Protein AF-A0A960H4S4-F1 (afdb_monomer)

Foldseek 3Di:
DFFDDDPPQVVVQVVCVVVPNQEDEHAPPRDDHDPQHHYDHDGHPVRVVVVVVVVVPDDDDRPPPPPVPPPDDDDDDDPPDDDD

Sequence (84 aa):
GDLRRVTGMDRRLAEAARLGFTTALVPIGCGTVPKGLRALECATIGDALRAMLAVAELPTEPAVRRNRRDSYDSGPGTMDNEHL

pLDDT: mean 82.03, std 17.4, range [49.0, 98.12]

Secondary structure (DSSP, 8-state):
-B----TTHHHHHHHHHHTT--EEEEETT--PPPTT-EEEEESBHHHHHHHHHHHHHS----S----TT---------------

Structure (mmCIF, N/CA/C/O backbone):
data_AF-A0A960H4S4-F1
#
_entry.id   AF-A0A960H4S4-F1
#
loop_
_atom_site.group_PDB
_atom_site.id
_atom_site.type_symbol
_atom_site.label_atom_id
_atom_site.label_alt_id
_atom_site.label_comp_id
_atom_site.label_asym_id
_atom_site.label_entity_id
_atom_site.label_seq_id
_atom_site.pdbx_PDB_ins_code
_atom_site.Cartn_x
_atom_site.Cartn_y
_atom_site.Cartn_z
_atom_site.occupancy
_atom_site.B_iso_or_equiv
_atom_site.auth_seq_id
_atom_site.auth_comp_id
_atom_site.auth_asym_id
_atom_site.auth_atom_id
_atom_site.pdbx_PDB_model_num
ATOM 1 N N . GLY A 1 1 ? 7.032 -3.775 -16.283 1.00 89.94 1 GLY A N 1
ATOM 2 C CA . GLY A 1 1 ? 7.305 -2.662 -15.349 1.00 89.94 1 GLY A CA 1
ATOM 3 C C . GLY A 1 1 ? 6.936 -3.145 -13.976 1.00 89.94 1 GLY A C 1
ATOM 4 O O . GLY A 1 1 ? 5.912 -2.746 -13.436 1.00 89.94 1 GLY A O 1
ATOM 5 N N . ASP A 1 2 ? 7.722 -4.095 -13.487 1.00 96.94 2 ASP A N 1
ATOM 6 C CA . ASP A 1 2 ? 7.236 -5.074 -12.520 1.00 96.94 2 ASP A CA 1
ATOM 7 C C . ASP A 1 2 ? 7.590 -4.626 -11.112 1.00 96.94 2 ASP A C 1
ATOM 9 O O . ASP A 1 2 ? 8.667 -4.065 -10.877 1.00 96.94 2 ASP A O 1
ATOM 13 N N . LEU A 1 3 ? 6.687 -4.874 -10.170 1.00 95.12 3 LEU A N 1
AT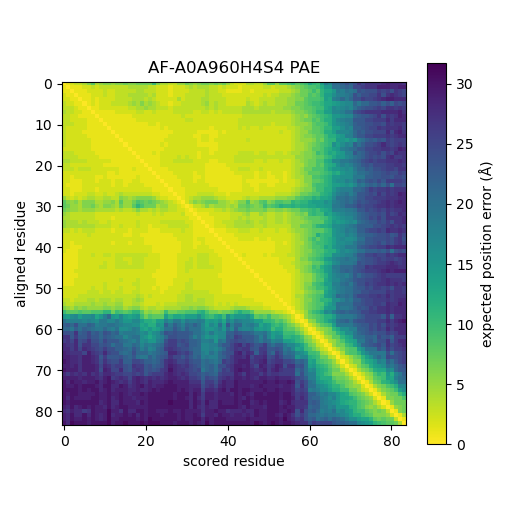OM 14 C CA . LEU A 1 3 ? 6.935 -4.566 -8.773 1.00 95.12 3 LEU A CA 1
ATOM 15 C C . LEU A 1 3 ? 7.689 -5.720 -8.130 1.00 95.1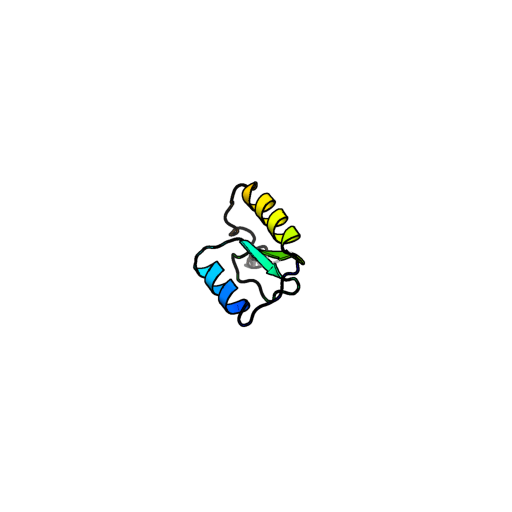2 3 LEU A C 1
ATOM 17 O O . LEU A 1 3 ? 7.260 -6.870 -8.151 1.00 95.12 3 LEU A O 1
ATOM 21 N N . ARG A 1 4 ? 8.837 -5.396 -7.539 1.00 94.19 4 ARG A N 1
ATOM 22 C CA . ARG A 1 4 ? 9.700 -6.365 -6.865 1.00 94.19 4 ARG A CA 1
ATOM 23 C C . ARG A 1 4 ? 9.740 -6.079 -5.377 1.00 94.19 4 ARG A C 1
ATOM 25 O O . ARG A 1 4 ? 9.749 -4.924 -4.953 1.00 94.19 4 ARG A O 1
ATOM 32 N N . ARG A 1 5 ? 9.781 -7.150 -4.584 1.00 92.38 5 ARG A N 1
ATOM 33 C CA . ARG A 1 5 ? 9.952 -7.055 -3.133 1.00 92.38 5 ARG A CA 1
ATOM 34 C C . ARG A 1 5 ? 11.316 -6.461 -2.802 1.00 92.38 5 ARG A C 1
ATOM 36 O O . ARG A 1 5 ? 12.294 -6.669 -3.517 1.00 92.38 5 ARG A O 1
ATOM 43 N N . VAL A 1 6 ? 11.366 -5.763 -1.674 1.00 91.75 6 VAL A N 1
ATOM 44 C CA . VAL A 1 6 ? 12.601 -5.224 -1.101 1.00 91.75 6 VAL A CA 1
ATOM 45 C C . VAL A 1 6 ? 12.902 -5.882 0.242 1.00 91.75 6 VAL A C 1
ATOM 47 O O . VAL A 1 6 ? 12.021 -6.438 0.901 1.00 91.75 6 VAL A O 1
ATOM 50 N N . THR A 1 7 ? 14.159 -5.818 0.670 1.00 94.31 7 THR A N 1
ATOM 51 C CA . THR A 1 7 ? 14.585 -6.327 1.979 1.00 94.31 7 THR A CA 1
ATOM 52 C C . THR A 1 7 ? 13.934 -5.523 3.098 1.00 94.31 7 THR A C 1
ATOM 54 O O . THR A 1 7 ? 13.937 -4.299 3.045 1.00 94.31 7 THR A O 1
ATOM 57 N N . GLY A 1 8 ? 13.379 -6.176 4.125 1.00 92.88 8 GLY A N 1
ATOM 58 C CA . GLY A 1 8 ? 12.749 -5.495 5.270 1.00 92.88 8 GLY A CA 1
ATOM 59 C C . GLY A 1 8 ? 11.367 -4.888 4.982 1.00 92.88 8 GLY A C 1
ATOM 60 O O . GLY A 1 8 ? 11.017 -3.860 5.564 1.00 92.88 8 GLY A O 1
ATOM 61 N N . MET A 1 9 ? 10.603 -5.480 4.060 1.00 93.75 9 MET A N 1
ATOM 62 C CA . MET A 1 9 ? 9.211 -5.101 3.762 1.00 93.75 9 MET A CA 1
ATOM 63 C C . MET A 1 9 ? 8.334 -5.039 5.020 1.00 93.75 9 MET A C 1
ATOM 65 O O . MET A 1 9 ? 7.691 -4.022 5.260 1.00 93.75 9 MET A O 1
ATOM 69 N N . ASP A 1 10 ? 8.374 -6.073 5.861 1.00 93.38 10 ASP A N 1
ATOM 70 C CA . ASP A 1 10 ? 7.488 -6.195 7.028 1.00 93.38 10 ASP A CA 1
ATOM 71 C C . ASP A 1 10 ? 7.680 -5.038 8.020 1.00 93.38 10 ASP A C 1
ATOM 73 O O . ASP A 1 10 ? 6.714 -4.444 8.495 1.00 93.38 10 ASP A O 1
ATOM 77 N N . ARG A 1 11 ? 8.938 -4.631 8.253 1.00 94.69 11 ARG A N 1
ATOM 78 C CA . ARG A 1 11 ? 9.271 -3.469 9.092 1.00 94.69 11 ARG A CA 1
ATOM 79 C C . ARG A 1 11 ? 8.719 -2.167 8.511 1.00 94.69 11 ARG A C 1
ATOM 81 O O . ARG A 1 11 ? 8.230 -1.331 9.263 1.00 94.69 11 ARG A O 1
ATOM 88 N N . ARG A 1 12 ? 8.795 -1.982 7.188 1.00 95.00 12 ARG A N 1
ATOM 89 C CA . ARG A 1 12 ? 8.262 -0.776 6.528 1.00 95.00 12 ARG A CA 1
ATOM 90 C C . ARG A 1 12 ? 6.745 -0.713 6.621 1.00 95.00 12 ARG A C 1
ATOM 92 O O . ARG A 1 12 ? 6.212 0.357 6.883 1.00 95.00 12 ARG A O 1
ATOM 99 N N . LEU A 1 13 ? 6.064 -1.844 6.452 1.00 95.31 13 LEU A N 1
ATOM 100 C CA . LEU A 1 13 ? 4.612 -1.912 6.602 1.00 95.31 13 LEU A CA 1
ATOM 101 C C . LEU A 1 13 ? 4.190 -1.632 8.046 1.00 95.31 13 LEU A C 1
ATOM 103 O O . LEU A 1 13 ? 3.256 -0.864 8.263 1.00 95.31 13 LEU A O 1
ATOM 107 N N . ALA A 1 14 ? 4.890 -2.208 9.027 1.00 95.00 14 ALA A N 1
ATOM 108 C CA . ALA A 1 14 ? 4.625 -1.953 10.442 1.00 95.00 14 ALA A CA 1
ATOM 109 C C . ALA A 1 14 ? 4.780 -0.466 10.789 1.00 95.00 14 ALA A C 1
ATOM 111 O O . ALA A 1 14 ? 3.928 0.104 11.469 1.00 95.00 14 ALA A O 1
ATOM 112 N N . GLU A 1 15 ? 5.824 0.178 10.270 1.00 96.75 15 GLU A N 1
ATOM 113 C CA . GLU A 1 15 ? 6.047 1.604 10.487 1.00 96.75 15 GLU A CA 1
ATOM 114 C C . GLU A 1 15 ? 5.002 2.469 9.773 1.00 96.75 15 GLU A C 1
ATOM 116 O O . GLU A 1 15 ? 4.497 3.421 10.362 1.00 96.75 15 GLU A O 1
ATOM 121 N N . ALA A 1 16 ? 4.603 2.113 8.548 1.00 95.88 16 ALA A N 1
ATOM 122 C CA . ALA A 1 16 ? 3.531 2.811 7.844 1.00 95.88 16 ALA A CA 1
ATOM 123 C C . ALA A 1 16 ? 2.216 2.766 8.642 1.00 95.88 16 ALA A C 1
ATOM 125 O O . ALA A 1 16 ? 1.578 3.797 8.848 1.00 95.88 16 ALA A O 1
ATOM 126 N N . ALA A 1 17 ? 1.853 1.596 9.171 1.00 95.44 17 ALA A N 1
ATOM 127 C CA . ALA A 1 17 ? 0.686 1.459 10.039 1.00 95.44 17 ALA A CA 1
ATOM 128 C C . ALA A 1 17 ? 0.811 2.318 11.312 1.00 95.44 17 ALA A C 1
ATOM 130 O O . ALA A 1 17 ? -0.136 3.006 11.687 1.00 95.44 17 ALA A O 1
ATOM 131 N N . ARG A 1 18 ? 1.993 2.340 11.949 1.00 95.44 18 ARG A N 1
ATOM 132 C CA . ARG A 1 18 ? 2.267 3.159 13.145 1.00 95.44 18 ARG A CA 1
ATOM 133 C C . ARG A 1 18 ? 2.115 4.659 12.876 1.00 95.44 18 ARG A C 1
ATOM 135 O O . ARG A 1 18 ? 1.662 5.391 13.750 1.00 95.44 18 ARG A O 1
ATOM 142 N N . LEU A 1 19 ? 2.488 5.106 11.680 1.00 96.19 19 LEU A N 1
ATOM 143 C CA . LEU A 1 19 ? 2.360 6.495 11.232 1.00 96.19 19 LEU A CA 1
ATOM 144 C C . LEU A 1 19 ? 0.933 6.864 10.793 1.00 96.19 19 LEU A C 1
ATOM 146 O O . LEU A 1 19 ? 0.691 8.010 10.424 1.00 96.19 19 LEU A O 1
ATOM 150 N N . GLY A 1 20 ? -0.014 5.924 10.846 1.00 94.25 20 GLY A N 1
ATOM 151 C CA . GLY A 1 20 ? -1.418 6.166 10.519 1.00 94.25 20 GLY A CA 1
ATOM 152 C C . GLY A 1 20 ? -1.767 5.980 9.043 1.00 94.25 20 GLY A C 1
ATOM 153 O O . GLY A 1 20 ? -2.882 6.309 8.642 1.00 94.25 20 GLY A O 1
ATOM 154 N N . PHE A 1 21 ? -0.866 5.427 8.224 1.00 94.94 21 PHE A N 1
ATOM 155 C CA . PHE A 1 21 ? -1.242 5.005 6.876 1.00 94.94 21 PHE A CA 1
ATOM 156 C C . PHE A 1 21 ? -2.205 3.818 6.954 1.00 94.94 21 PHE A C 1
ATOM 158 O O . PHE A 1 21 ? -1.978 2.854 7.683 1.00 94.94 21 PHE A O 1
ATOM 165 N N . THR A 1 22 ? -3.280 3.881 6.171 1.00 93.69 22 THR A N 1
ATOM 166 C CA . THR A 1 22 ? -4.374 2.896 6.208 1.00 93.69 22 THR A CA 1
ATOM 167 C C . THR A 1 22 ? -4.399 1.977 4.991 1.00 93.69 22 THR A C 1
ATOM 169 O O . THR A 1 22 ? -5.014 0.914 5.032 1.00 93.69 22 THR A O 1
ATOM 172 N N . THR A 1 23 ? -3.722 2.352 3.902 1.00 95.25 23 THR A N 1
ATOM 173 C CA . THR A 1 23 ? -3.633 1.561 2.669 1.00 95.25 23 THR A CA 1
ATOM 174 C C . THR A 1 23 ? -2.188 1.525 2.173 1.00 95.25 23 THR A C 1
ATOM 176 O O . THR A 1 23 ? -1.516 2.552 2.150 1.00 95.25 23 THR A O 1
ATOM 179 N N . ALA A 1 24 ? -1.719 0.350 1.757 1.00 95.94 24 ALA A N 1
ATOM 180 C CA . ALA A 1 24 ? -0.410 0.140 1.150 1.00 95.94 24 ALA A CA 1
ATOM 181 C C . ALA A 1 24 ? -0.555 -0.618 -0.174 1.00 95.94 24 ALA A C 1
ATOM 183 O O . ALA A 1 24 ? -1.207 -1.657 -0.230 1.00 95.94 24 ALA A O 1
ATOM 184 N N . LEU A 1 25 ? 0.083 -0.115 -1.229 1.00 96.38 25 LEU A N 1
ATOM 185 C CA . LEU A 1 25 ? 0.244 -0.831 -2.494 1.00 96.38 25 LEU A CA 1
ATOM 186 C C . LEU A 1 25 ? 1.546 -1.629 -2.422 1.00 96.38 25 LEU A C 1
ATOM 188 O O . LEU A 1 25 ? 2.599 -1.057 -2.133 1.00 96.38 25 LEU A O 1
ATOM 192 N N . VAL A 1 26 ? 1.486 -2.937 -2.644 1.00 96.25 26 VAL A N 1
ATOM 193 C CA . VAL A 1 26 ? 2.619 -3.844 -2.411 1.00 96.25 26 VAL A CA 1
ATOM 194 C C . VAL A 1 26 ? 2.819 -4.805 -3.585 1.00 96.25 26 VAL A C 1
ATOM 196 O O . VAL A 1 26 ? 1.864 -5.092 -4.301 1.00 96.25 26 VAL A O 1
ATOM 199 N N . PRO A 1 27 ? 4.034 -5.337 -3.804 1.00 96.50 27 PRO A N 1
ATOM 200 C CA . PRO A 1 27 ? 4.233 -6.449 -4.731 1.00 96.50 27 PRO A CA 1
ATOM 201 C C . PRO A 1 27 ? 3.426 -7.685 -4.308 1.00 96.50 27 PRO A C 1
ATOM 203 O O . PRO A 1 27 ? 3.204 -7.889 -3.114 1.00 96.50 27 PRO A O 1
ATOM 206 N N . ILE A 1 28 ? 3.057 -8.531 -5.273 1.00 94.69 28 ILE A N 1
ATOM 207 C CA . ILE A 1 28 ? 2.385 -9.821 -5.022 1.00 94.69 28 ILE A CA 1
ATOM 208 C C . ILE A 1 28 ? 3.216 -10.708 -4.087 1.00 94.69 28 ILE A C 1
ATOM 210 O O . ILE A 1 28 ? 4.451 -10.737 -4.168 1.00 94.69 28 ILE A O 1
ATOM 214 N N . GLY A 1 29 ? 2.536 -11.449 -3.208 1.00 88.94 29 GLY A N 1
ATOM 215 C CA . GLY A 1 29 ? 3.190 -12.314 -2.226 1.00 88.94 29 GLY A CA 1
ATOM 216 C C . GLY A 1 29 ? 3.887 -11.496 -1.142 1.00 88.94 29 GLY A C 1
ATOM 217 O O . GLY A 1 29 ? 4.949 -11.870 -0.630 1.00 88.94 29 GLY A O 1
ATOM 218 N N . CYS A 1 30 ? 3.323 -10.330 -0.831 1.00 81.31 30 CYS A N 1
ATOM 219 C CA . CYS A 1 30 ? 3.710 -9.564 0.333 1.00 81.31 30 CYS A CA 1
ATOM 220 C C . CYS A 1 30 ? 3.305 -10.353 1.585 1.00 81.31 30 CYS A C 1
ATOM 222 O O . CYS A 1 30 ? 2.251 -10.976 1.622 1.00 81.31 30 CYS A O 1
ATOM 224 N N . GLY A 1 31 ? 4.173 -10.368 2.597 1.00 82.19 31 GLY A N 1
ATOM 225 C CA . GLY A 1 31 ? 3.948 -11.128 3.824 1.00 82.19 31 GLY A CA 1
ATOM 226 C C . GLY A 1 31 ? 2.823 -10.553 4.686 1.00 82.19 31 GLY A C 1
ATOM 227 O O . GLY A 1 31 ? 1.888 -9.909 4.213 1.00 82.19 31 GLY A O 1
ATOM 228 N N . THR A 1 32 ? 2.924 -10.772 5.993 1.00 87.19 32 THR A N 1
ATOM 229 C CA . THR A 1 32 ? 1.890 -10.369 6.947 1.00 87.19 32 THR A CA 1
ATOM 230 C C . THR A 1 32 ? 1.622 -8.866 6.911 1.00 87.19 32 THR A C 1
ATOM 232 O O .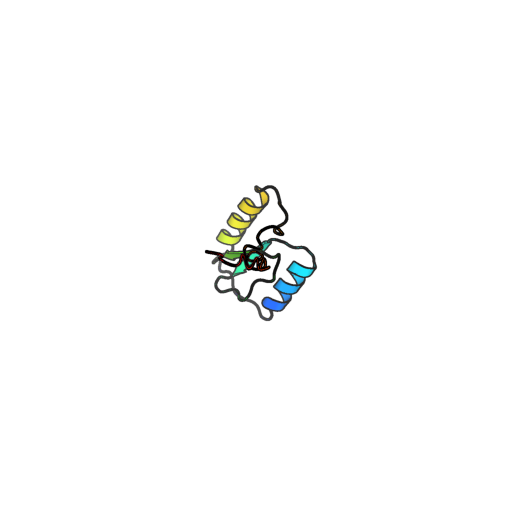 THR A 1 32 ? 2.525 -8.045 7.066 1.00 87.19 32 THR A O 1
ATOM 235 N N . VAL A 1 33 ? 0.347 -8.512 6.779 1.00 92.19 33 VAL A N 1
ATOM 236 C CA . VAL A 1 33 ? -0.115 -7.125 6.815 1.00 92.19 33 VAL A CA 1
ATOM 237 C C . VAL A 1 33 ? -0.405 -6.723 8.269 1.00 92.19 33 VAL A C 1
ATOM 239 O O . VAL A 1 33 ? -1.162 -7.424 8.948 1.00 92.19 33 VAL A O 1
ATOM 242 N N . PRO A 1 34 ? 0.175 -5.620 8.779 1.00 93.25 34 PRO A N 1
ATOM 243 C CA . PRO A 1 34 ? -0.117 -5.119 10.119 1.00 93.25 34 PRO A CA 1
ATOM 244 C C . PRO A 1 34 ? -1.598 -4.775 10.314 1.00 93.25 34 PRO A C 1
ATOM 246 O O . PRO A 1 34 ? -2.289 -4.366 9.381 1.00 93.25 34 PRO A O 1
ATOM 249 N N . LYS A 1 35 ? -2.085 -4.875 11.557 1.00 90.56 35 LYS A N 1
ATOM 250 C CA . LYS A 1 35 ? -3.448 -4.443 11.903 1.00 90.56 35 LYS A CA 1
ATOM 251 C C . LYS A 1 35 ? -3.654 -2.967 11.546 1.00 90.56 35 LYS A C 1
ATOM 253 O O . LYS A 1 35 ? -2.769 -2.148 11.767 1.00 90.56 35 LYS A O 1
ATOM 258 N N . GLY A 1 36 ? -4.838 -2.638 11.032 1.00 89.06 36 GLY A N 1
ATOM 259 C CA . GLY A 1 36 ? -5.194 -1.271 10.631 1.00 89.06 36 GLY A CA 1
ATOM 260 C C . GLY A 1 36 ? -4.644 -0.838 9.268 1.00 89.06 36 GLY A C 1
ATOM 261 O O . GLY A 1 36 ? -5.057 0.204 8.767 1.00 89.06 36 GLY A O 1
ATOM 262 N N . LEU A 1 37 ? -3.785 -1.649 8.639 1.00 93.62 37 LEU A N 1
ATOM 263 C CA . LEU A 1 37 ? -3.297 -1.430 7.282 1.00 93.62 37 LEU A CA 1
ATOM 264 C C . LEU A 1 37 ? -3.993 -2.395 6.315 1.00 93.62 37 LEU A C 1
ATOM 266 O O . LEU A 1 37 ? -4.073 -3.598 6.559 1.00 93.62 37 LEU A O 1
ATOM 270 N N . ARG A 1 38 ? -4.480 -1.879 5.189 1.00 93.69 38 ARG A N 1
ATOM 271 C CA . ARG A 1 38 ? -4.971 -2.677 4.062 1.00 93.69 38 ARG A CA 1
ATOM 272 C C . ARG A 1 38 ? -3.882 -2.766 3.000 1.00 93.69 38 ARG A C 1
ATOM 274 O O . ARG A 1 38 ? -3.462 -1.737 2.483 1.00 93.69 38 ARG A O 1
ATOM 281 N N . ALA A 1 39 ? -3.455 -3.972 2.642 1.00 94.19 39 ALA A N 1
ATOM 282 C CA . ALA A 1 39 ? -2.526 -4.170 1.533 1.00 94.19 39 ALA A CA 1
ATOM 283 C C . ALA A 1 39 ? -3.284 -4.474 0.235 1.00 94.19 39 ALA A C 1
ATOM 285 O O . ALA A 1 39 ? -4.188 -5.310 0.232 1.00 94.19 39 ALA A O 1
ATOM 286 N N . LEU A 1 40 ? -2.910 -3.806 -0.855 1.00 95.88 40 LEU A N 1
ATOM 287 C CA . LEU A 1 40 ? -3.367 -4.098 -2.212 1.00 95.88 40 LEU A CA 1
ATOM 288 C C . LEU A 1 40 ? -2.171 -4.615 -3.006 1.00 95.88 40 LEU A C 1
ATOM 290 O O . LEU A 1 40 ? -1.208 -3.882 -3.240 1.00 95.88 40 LEU A O 1
ATOM 294 N N . GLU A 1 41 ? -2.219 -5.887 -3.382 1.00 96.06 41 GLU A N 1
ATOM 295 C CA . GLU A 1 41 ? -1.149 -6.511 -4.151 1.00 96.06 41 GLU A CA 1
ATOM 296 C C . GLU A 1 41 ? -1.211 -6.094 -5.622 1.00 96.06 41 GLU A C 1
ATOM 298 O O . GLU A 1 41 ? -2.279 -6.049 -6.231 1.00 96.06 41 GLU A O 1
ATOM 303 N N . CYS A 1 42 ? -0.059 -5.770 -6.198 1.00 97.56 42 CYS A N 1
ATOM 304 C CA . CYS A 1 42 ? 0.087 -5.268 -7.558 1.00 97.56 42 CYS A CA 1
ATOM 305 C C . CYS A 1 42 ? 1.250 -5.998 -8.244 1.00 97.56 42 CYS A C 1
ATOM 307 O O . CYS A 1 42 ? 2.346 -6.095 -7.684 1.00 97.56 42 CYS A O 1
ATOM 309 N N . ALA A 1 43 ? 1.030 -6.510 -9.459 1.00 97.00 43 ALA A N 1
ATOM 310 C CA . ALA A 1 43 ? 2.081 -7.164 -10.245 1.00 97.00 43 ALA A CA 1
ATOM 311 C C . ALA A 1 43 ? 3.024 -6.132 -10.880 1.00 97.00 43 ALA A C 1
ATOM 313 O O . ALA A 1 43 ? 4.241 -6.321 -10.942 1.00 97.00 43 ALA A O 1
ATOM 314 N N . THR A 1 44 ? 2.456 -5.021 -11.348 1.00 97.94 44 THR A N 1
ATOM 315 C CA . THR A 1 44 ? 3.166 -3.991 -12.104 1.00 97.94 44 THR A CA 1
ATOM 316 C C . THR A 1 44 ? 2.899 -2.592 -11.560 1.00 97.94 44 THR A C 1
ATOM 318 O O . TH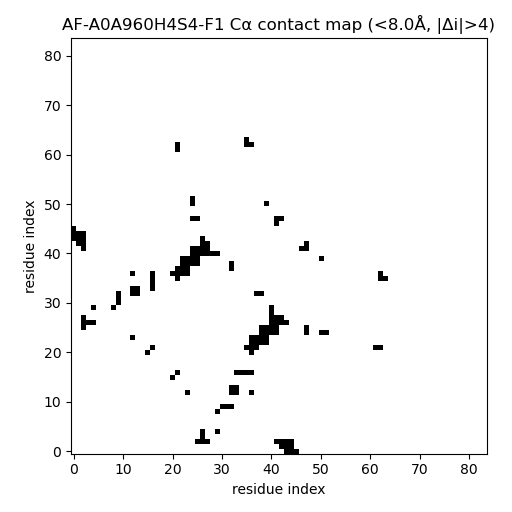R A 1 44 ? 1.948 -2.351 -10.815 1.00 97.94 44 THR A O 1
ATOM 321 N N . ILE A 1 45 ? 3.729 -1.634 -11.971 1.00 97.12 45 ILE A N 1
ATOM 322 C CA . ILE A 1 45 ? 3.512 -0.215 -11.677 1.00 97.12 45 ILE A CA 1
ATOM 323 C C . ILE A 1 45 ? 2.179 0.292 -12.248 1.00 97.12 45 ILE A C 1
ATOM 325 O O . ILE A 1 45 ? 1.531 1.134 -11.634 1.00 97.12 45 ILE A O 1
ATOM 329 N N . GLY A 1 46 ? 1.737 -0.249 -13.389 1.00 98.12 46 GLY A N 1
ATOM 330 C CA . GLY A 1 46 ? 0.448 0.100 -13.987 1.00 98.12 46 GLY A CA 1
ATOM 331 C C . GLY A 1 46 ? -0.729 -0.313 -13.103 1.00 98.12 46 GLY A C 1
ATOM 332 O O . GLY A 1 46 ? -1.661 0.469 -12.921 1.00 98.12 46 GLY A O 1
ATOM 333 N N . ASP A 1 47 ? -0.656 -1.500 -12.496 1.00 97.50 47 ASP A N 1
ATOM 334 C CA . ASP A 1 47 ? -1.680 -1.981 -11.559 1.00 97.50 47 ASP A CA 1
ATOM 335 C C . ASP A 1 47 ? -1.725 -1.116 -10.297 1.00 97.50 47 ASP A C 1
ATOM 337 O O . ASP A 1 47 ? -2.805 -0.732 -9.849 1.00 97.50 47 ASP A O 1
ATOM 341 N N . ALA A 1 48 ? -0.556 -0.727 -9.776 1.00 97.38 48 ALA A N 1
ATOM 342 C CA . ALA A 1 48 ? -0.462 0.149 -8.612 1.00 97.38 48 ALA A CA 1
ATOM 343 C C . ALA A 1 48 ? -1.067 1.534 -8.871 1.00 97.38 48 ALA A C 1
ATOM 345 O O . ALA A 1 48 ? -1.823 2.033 -8.041 1.00 97.38 48 ALA A O 1
ATOM 346 N N . LEU A 1 49 ? -0.796 2.147 -10.027 1.00 97.50 49 LEU A N 1
ATOM 347 C CA . LEU A 1 49 ? -1.376 3.448 -10.372 1.00 97.50 49 LEU A CA 1
ATOM 348 C C . LEU A 1 49 ? -2.905 3.381 -10.489 1.00 97.50 49 LEU A C 1
ATOM 350 O O . LEU A 1 49 ? -3.596 4.257 -9.974 1.00 97.50 49 LEU A O 1
ATOM 354 N N . ARG A 1 50 ? -3.450 2.319 -11.095 1.00 96.62 50 ARG A N 1
ATOM 355 C CA . ARG A 1 50 ? -4.907 2.102 -11.161 1.00 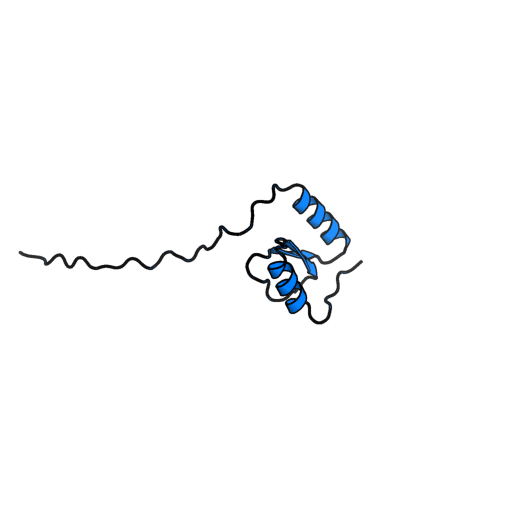9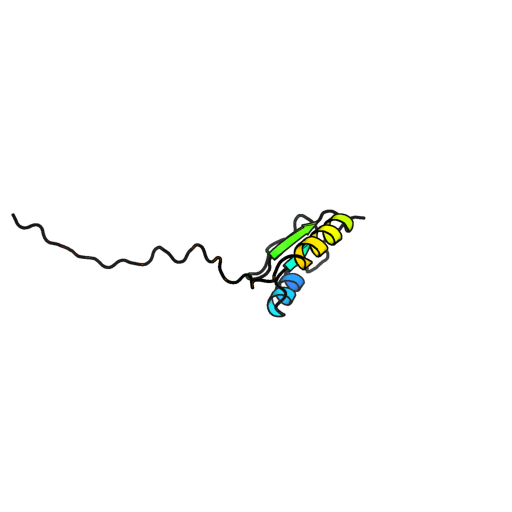6.62 50 ARG A CA 1
ATOM 356 C C . ARG A 1 50 ? -5.516 1.916 -9.772 1.00 96.62 50 ARG A C 1
ATOM 358 O O . ARG A 1 50 ? -6.533 2.533 -9.466 1.00 96.62 50 ARG A O 1
ATOM 365 N N . ALA A 1 51 ? -4.881 1.109 -8.923 1.00 95.06 51 ALA A N 1
ATOM 366 C CA . ALA A 1 51 ? -5.324 0.903 -7.549 1.00 95.06 51 ALA A CA 1
ATOM 367 C C . ALA A 1 51 ? -5.282 2.206 -6.735 1.00 95.06 51 ALA A C 1
ATOM 369 O O . ALA A 1 51 ? -6.209 2.481 -5.979 1.00 95.06 51 ALA A O 1
ATOM 370 N N . MET A 1 52 ? -4.247 3.033 -6.915 1.00 95.12 52 MET A N 1
ATOM 371 C CA . MET A 1 52 ? -4.124 4.339 -6.261 1.00 95.12 52 MET A CA 1
ATOM 372 C C . MET A 1 52 ? -5.295 5.263 -6.606 1.00 95.12 52 MET A C 1
ATOM 374 O O . MET A 1 52 ? -5.871 5.867 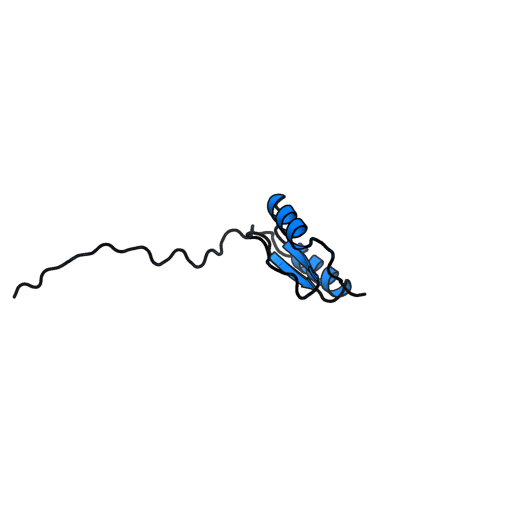-5.704 1.00 95.12 52 MET A O 1
ATOM 378 N N . LEU A 1 53 ? -5.661 5.353 -7.888 1.00 94.75 53 LEU A N 1
ATOM 379 C CA . LEU A 1 53 ? -6.785 6.180 -8.335 1.00 94.75 53 LEU A CA 1
ATOM 380 C C . LEU A 1 53 ? -8.102 5.712 -7.705 1.00 94.75 53 LEU A C 1
ATOM 382 O O . LEU A 1 53 ? -8.817 6.517 -7.119 1.00 94.75 53 LEU A O 1
ATOM 386 N N . ALA A 1 54 ? -8.360 4.402 -7.702 1.00 90.94 54 ALA A N 1
ATOM 387 C CA . ALA A 1 54 ? -9.548 3.842 -7.058 1.00 90.94 54 ALA A CA 1
ATOM 388 C C . ALA A 1 54 ? -9.591 4.106 -5.539 1.00 90.94 54 ALA A C 1
ATOM 390 O O . ALA A 1 54 ? -10.661 4.293 -4.969 1.00 90.94 54 ALA A O 1
ATOM 391 N N . VAL A 1 55 ? -8.436 4.125 -4.862 1.00 89.19 55 VAL A N 1
ATOM 392 C CA . VAL A 1 55 ? -8.352 4.479 -3.435 1.00 89.19 55 VAL A CA 1
ATOM 393 C C . VAL A 1 55 ? -8.659 5.958 -3.208 1.00 89.19 55 VAL A C 1
ATOM 395 O O . VAL A 1 55 ? -9.313 6.280 -2.222 1.00 89.19 55 VAL A O 1
ATOM 398 N N . ALA A 1 56 ? -8.202 6.841 -4.097 1.00 86.38 56 ALA A N 1
ATOM 399 C CA . ALA A 1 56 ? -8.416 8.282 -3.984 1.00 86.38 56 ALA A CA 1
ATOM 400 C C . ALA A 1 56 ? -9.884 8.694 -4.193 1.00 86.38 56 ALA A C 1
ATOM 402 O O . ALA A 1 56 ? -10.312 9.711 -3.655 1.00 86.38 56 ALA A O 1
ATOM 403 N N . GLU A 1 57 ? -10.650 7.910 -4.950 1.00 83.31 57 GLU A N 1
ATOM 404 C CA . GLU A 1 57 ? -12.070 8.166 -5.219 1.00 83.31 57 GLU A CA 1
ATOM 405 C C . GLU A 1 57 ? -13.006 7.715 -4.080 1.00 83.31 57 GLU A C 1
ATOM 407 O O . GLU A 1 57 ? -14.159 8.143 -4.025 1.00 83.31 57 GLU A O 1
ATOM 412 N N . LEU A 1 58 ? -12.538 6.877 -3.147 1.00 67.06 58 LEU A N 1
ATOM 413 C CA . LEU A 1 58 ? -13.344 6.407 -2.017 1.00 67.06 58 LEU A CA 1
ATOM 414 C C . LEU A 1 58 ? -13.275 7.394 -0.835 1.00 67.06 58 LEU A C 1
ATOM 416 O O . LEU A 1 58 ? -12.172 7.769 -0.429 1.00 67.06 58 LEU A O 1
ATOM 420 N N . PRO A 1 59 ? -14.411 7.758 -0.200 1.00 58.75 59 PRO A N 1
ATOM 421 C CA . PRO A 1 59 ? -14.397 8.451 1.084 1.00 58.75 59 PRO A CA 1
ATOM 422 C C . PRO A 1 59 ? -13.607 7.617 2.098 1.00 58.75 59 PRO A C 1
ATOM 424 O O . PRO A 1 59 ? -13.905 6.441 2.317 1.00 58.75 59 PRO A O 1
ATOM 427 N N . THR A 1 60 ? -12.570 8.198 2.697 1.00 62.88 60 THR A N 1
ATOM 428 C CA . THR A 1 60 ? -11.687 7.514 3.647 1.00 62.88 60 THR A CA 1
ATOM 429 C C . THR A 1 60 ? -12.397 7.278 4.981 1.00 62.88 60 THR A C 1
ATOM 431 O O . THR A 1 60 ? -12.190 7.995 5.957 1.00 62.88 60 THR A O 1
ATOM 434 N N . GLU A 1 61 ? -13.226 6.237 5.059 1.00 57.12 61 GLU A N 1
ATOM 435 C CA . GLU A 1 61 ? -13.651 5.682 6.344 1.00 57.12 61 GLU A CA 1
ATOM 436 C C . GLU A 1 61 ? -12.444 5.000 7.018 1.00 57.12 61 GLU A C 1
ATOM 438 O O . GLU A 1 61 ? -11.797 4.137 6.409 1.00 57.12 61 GLU A O 1
ATOM 443 N N . PRO A 1 62 ? -12.089 5.357 8.266 1.00 56.62 62 PRO A N 1
ATOM 444 C CA . PRO A 1 62 ? -10.977 4.717 8.950 1.00 56.62 62 PRO A CA 1
ATOM 445 C C . PRO A 1 62 ? -11.294 3.234 9.171 1.00 56.62 62 PRO A C 1
ATOM 447 O O . PRO A 1 62 ? -12.331 2.875 9.729 1.00 56.62 62 PRO A O 1
ATOM 450 N N . ALA A 1 63 ? -10.368 2.365 8.755 1.00 59.28 63 ALA A N 1
ATOM 451 C CA . ALA A 1 63 ? -10.483 0.904 8.734 1.00 59.28 63 ALA A CA 1
ATOM 452 C C . ALA A 1 63 ? -10.501 0.228 10.131 1.00 59.28 63 ALA A C 1
ATOM 454 O O . ALA A 1 63 ? -9.968 -0.867 10.312 1.00 59.28 63 ALA A O 1
ATOM 455 N N . VAL A 1 64 ? -11.134 0.847 11.131 1.00 61.75 64 VAL A N 1
ATOM 456 C CA . VAL A 1 64 ? -11.258 0.359 12.515 1.00 61.75 64 VAL A CA 1
ATOM 457 C C . VAL A 1 64 ? -12.718 0.002 12.823 1.00 61.75 64 VAL A C 1
ATOM 459 O O . VAL A 1 64 ? -13.282 0.487 13.790 1.00 61.75 64 VAL A O 1
ATOM 462 N N . ARG A 1 65 ? -13.381 -0.835 12.008 1.00 56.78 65 ARG A N 1
ATOM 463 C CA . ARG A 1 65 ? -14.711 -1.412 12.349 1.00 56.78 65 ARG A CA 1
ATOM 464 C C . ARG A 1 65 ? -14.983 -2.795 11.725 1.00 56.78 65 ARG A C 1
ATOM 466 O O . ARG A 1 65 ? -16.101 -3.095 11.324 1.00 56.78 65 ARG A O 1
ATOM 473 N N . ARG A 1 66 ? -13.992 -3.690 11.650 1.00 57.25 66 ARG A N 1
ATOM 474 C CA . ARG A 1 66 ? -14.251 -5.121 11.364 1.00 57.25 66 ARG A CA 1
ATOM 475 C C . ARG A 1 66 ? -13.463 -6.046 12.291 1.00 57.25 66 ARG A C 1
ATOM 477 O O . ARG A 1 66 ? -12.697 -6.887 11.835 1.00 57.25 66 ARG A O 1
ATOM 484 N N . ASN A 1 67 ? -13.690 -5.928 13.602 1.00 51.66 67 ASN A N 1
ATOM 485 C CA . ASN A 1 67 ? -13.452 -7.062 14.495 1.00 51.66 67 ASN A CA 1
ATOM 486 C C . ASN A 1 67 ? -14.708 -7.947 14.495 1.00 51.66 67 ASN A C 1
ATOM 488 O O . ASN A 1 67 ? -15.652 -7.722 15.241 1.00 51.66 67 ASN A O 1
ATOM 492 N N . ARG A 1 68 ? -14.756 -8.924 13.583 1.00 55.09 68 ARG A N 1
ATOM 493 C CA . ARG A 1 68 ? -15.850 -9.907 13.451 1.00 55.09 68 ARG A CA 1
ATOM 494 C C . ARG A 1 68 ? -15.697 -11.070 14.457 1.00 55.09 68 ARG A C 1
ATOM 496 O O . ARG A 1 68 ? -16.043 -12.195 14.127 1.00 55.09 68 ARG A O 1
ATOM 503 N N . ARG A 1 69 ? -15.097 -10.865 15.636 1.00 51.53 69 ARG A N 1
ATOM 504 C CA . ARG A 1 69 ? -14.786 -11.969 16.573 1.00 51.53 69 ARG A CA 1
ATOM 505 C C . ARG A 1 69 ? -14.922 -11.637 18.066 1.00 51.53 69 ARG A C 1
ATOM 507 O O . ARG A 1 69 ? -14.281 -12.298 18.869 1.00 51.53 69 ARG A O 1
ATOM 514 N N . ASP A 1 70 ? -15.797 -10.707 18.442 1.00 52.78 70 ASP A N 1
ATOM 515 C CA . ASP A 1 70 ? -16.078 -10.420 19.864 1.00 52.78 70 ASP A CA 1
ATOM 516 C C . ASP A 1 70 ? -17.461 -10.930 20.310 1.00 52.78 70 ASP A C 1
ATOM 518 O O . ASP A 1 70 ? -18.151 -10.285 21.089 1.00 52.78 70 ASP A O 1
ATOM 522 N N . SER A 1 71 ? -17.916 -12.079 19.804 1.00 59.00 71 SER A N 1
ATOM 523 C CA . SER A 1 71 ? -19.254 -12.586 20.133 1.00 59.00 71 SER A CA 1
ATOM 524 C C . SER A 1 71 ? -19.272 -14.084 20.423 1.00 59.00 71 SER A C 1
ATOM 526 O O . SER A 1 71 ? -19.893 -14.809 19.660 1.00 59.00 71 SER A O 1
ATOM 528 N N . TYR A 1 72 ? -18.595 -14.523 21.496 1.00 57.84 72 TYR A N 1
ATOM 529 C CA . TYR A 1 72 ? -18.931 -15.726 22.291 1.00 57.84 72 TYR A CA 1
ATOM 530 C C . TYR A 1 72 ? -18.376 -15.583 23.722 1.00 57.84 72 TYR A C 1
ATOM 532 O O . TYR A 1 72 ? -17.587 -16.403 24.176 1.00 57.84 72 TYR A O 1
ATOM 540 N N . ASP A 1 73 ? -18.750 -14.516 24.426 1.00 59.91 73 ASP A N 1
ATOM 541 C CA . ASP A 1 73 ? -18.677 -14.503 25.890 1.00 59.91 73 ASP A CA 1
ATOM 542 C C . ASP A 1 73 ? -19.937 -13.841 26.440 1.00 59.91 73 ASP A C 1
ATOM 544 O O . ASP A 1 73 ? -20.059 -12.621 26.521 1.00 59.91 73 ASP A O 1
ATOM 548 N N . SER A 1 74 ? -20.941 -14.675 26.687 1.00 54.09 74 SER A N 1
ATOM 549 C CA . SER A 1 74 ? -22.095 -14.376 27.532 1.00 54.09 74 SER A CA 1
ATOM 550 C C . SER A 1 74 ? -22.682 -15.713 27.983 1.00 54.09 74 SER A C 1
ATOM 552 O O . SER A 1 74 ? -23.725 -16.150 27.505 1.00 54.09 74 SER A O 1
ATOM 554 N N . GLY A 1 75 ? -21.969 -16.401 28.874 1.00 55.69 75 GLY A N 1
ATOM 555 C CA . GLY A 1 75 ? -22.650 -17.128 29.945 1.00 55.69 75 GLY A CA 1
ATOM 556 C C . GLY A 1 75 ? -22.943 -16.123 31.062 1.00 55.69 75 GLY A C 1
ATOM 557 O O . GLY A 1 75 ? -22.087 -15.294 31.364 1.00 55.69 75 GLY A O 1
ATOM 558 N N . PRO A 1 76 ? -24.136 -16.160 31.669 1.00 54.62 76 PRO A N 1
ATOM 559 C CA . PRO A 1 76 ? -24.206 -16.904 32.921 1.00 54.62 76 PRO A CA 1
ATOM 560 C C . PRO A 1 76 ? -25.468 -17.765 33.028 1.00 54.62 76 PRO A C 1
ATOM 562 O O . PRO A 1 76 ? -26.517 -17.454 32.469 1.00 54.62 76 PRO A O 1
ATOM 565 N N . GLY A 1 77 ? -25.336 -18.871 33.761 1.00 59.44 77 GLY A N 1
ATOM 566 C CA . GLY A 1 77 ? -26.413 -19.817 34.004 1.00 59.44 77 GLY A CA 1
ATOM 567 C C . GLY A 1 77 ? -27.647 -19.178 34.634 1.00 59.44 77 GLY A C 1
ATOM 568 O O . GLY A 1 77 ? -27.557 -18.413 35.591 1.00 59.44 77 GLY A O 1
ATOM 569 N N . THR A 1 78 ? -28.807 -19.583 34.131 1.00 59.84 78 THR A N 1
ATOM 570 C CA . THR A 1 78 ? -29.960 -19.838 34.987 1.00 59.84 78 THR A CA 1
ATOM 571 C C . THR A 1 78 ? -30.089 -21.354 35.028 1.00 59.84 78 THR A C 1
ATOM 573 O O . THR A 1 78 ? -30.224 -22.007 34.000 1.00 59.84 78 THR A O 1
ATOM 576 N N . MET A 1 79 ? -29.856 -21.910 36.216 1.00 60.53 79 MET A N 1
ATOM 577 C CA . MET A 1 79 ? -30.386 -23.210 36.585 1.00 60.53 79 MET A CA 1
ATOM 578 C C . MET A 1 79 ? -31.820 -22.951 37.029 1.00 60.53 79 MET A C 1
ATOM 580 O O . MET A 1 79 ? -32.051 -22.453 38.129 1.00 60.53 79 MET A O 1
ATOM 584 N N . ASP A 1 80 ? -32.773 -23.263 36.175 1.00 61.00 80 ASP A N 1
ATOM 585 C CA . ASP A 1 80 ? -34.180 -23.367 36.507 1.00 61.00 80 ASP A CA 1
ATOM 586 C C . ASP A 1 80 ? -34.494 -24.850 36.724 1.00 61.00 80 ASP A C 1
ATOM 588 O O . ASP A 1 80 ? -34.756 -25.630 35.816 1.00 61.00 80 ASP A O 1
ATOM 592 N N . ASN A 1 81 ? -34.358 -25.211 37.998 1.00 55.56 81 ASN A N 1
ATOM 593 C CA . ASN A 1 81 ? -34.793 -26.431 38.665 1.00 55.56 81 ASN A CA 1
ATOM 594 C C . ASN A 1 81 ? -36.183 -26.888 38.168 1.00 55.56 81 ASN A C 1
ATOM 596 O O . ASN A 1 81 ? -37.188 -26.248 38.486 1.00 55.56 81 ASN A O 1
ATOM 600 N N . GLU A 1 82 ? -36.266 -28.019 37.462 1.00 61.22 82 GLU A N 1
ATOM 601 C CA . GLU A 1 82 ? -37.542 -28.704 37.235 1.00 61.22 82 GLU A CA 1
ATOM 602 C C . GLU A 1 82 ? -38.085 -29.215 38.581 1.00 61.22 82 GLU A C 1
ATOM 604 O O . GLU A 1 82 ? -37.488 -30.056 39.254 1.00 61.22 82 GLU A O 1
ATOM 609 N N . HIS A 1 83 ? -39.223 -28.669 39.001 1.00 52.56 83 HIS A N 1
ATOM 610 C CA . HIS A 1 83 ? -40.162 -29.325 39.905 1.00 52.56 83 HIS A CA 1
ATOM 611 C C . HIS A 1 83 ? -41.412 -29.652 39.086 1.00 52.56 83 HIS A C 1
ATOM 613 O O . H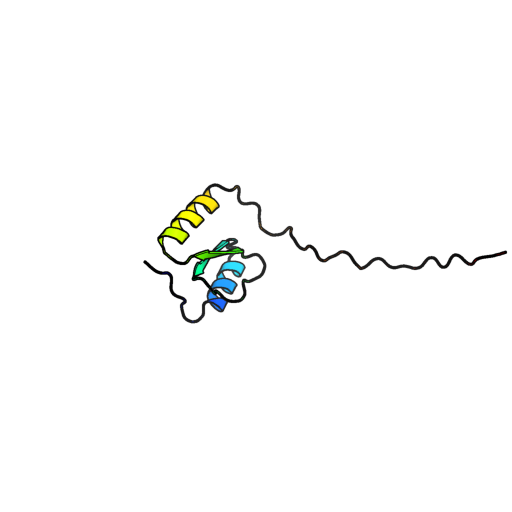IS A 1 83 ? -42.174 -28.738 38.772 1.00 52.56 83 HIS A O 1
ATOM 619 N N . LEU A 1 84 ? -41.597 -30.926 38.730 1.00 49.00 84 LEU A N 1
ATOM 620 C CA . LEU A 1 84 ? -42.706 -31.788 39.174 1.00 49.00 84 LEU A CA 1
ATOM 621 C C . LEU A 1 84 ? -42.535 -33.211 38.621 1.00 49.00 84 LEU A C 1
ATOM 623 O O . LEU A 1 84 ? -42.344 -33.348 37.395 1.00 49.00 84 LEU A O 1
#

Nearest PDB structures (foldseek):
  5int-assembly2_B 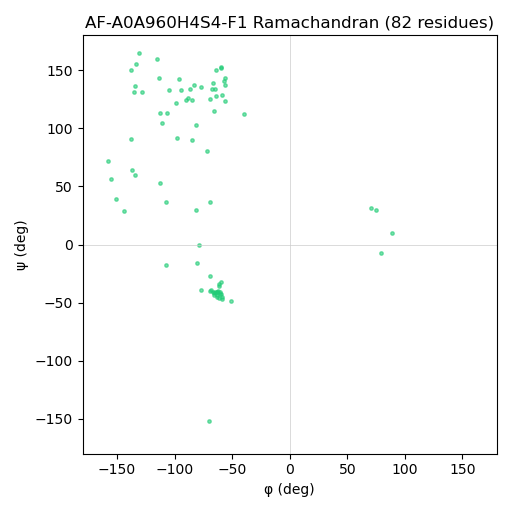 TM=6.681E-01  e=3.709E+00  Bacillus anthracis
  3wg9-assembly2_D  TM=4.688E-01  e=2.643E+00  Thermoanaerobacter ethanolicus JW 200
  3wgh-assembly1_A  TM=4.759E-01  e=3.239E+00  Thermoanaerobacter ethanolicus JW 200

Solvent-accessible surface area (backbone atoms only — not comparable to full-atom values): 5580 Å² total; per-residue (Å²): 110,68,47,72,85,63,90,67,53,61,60,52,48,45,49,40,33,75,74,66,43,49,70,44,79,38,30,65,89,61,75,82,72,44,83,60,37,44,76,45,70,19,66,28,55,69,49,39,54,54,50,50,53,59,55,69,73,46,83,86,70,79,74,83,83,78,80,91,77,87,80,89,85,79,82,80,88,79,86,80,78,88,84,132

Mean predicted aligned error: 11.88 Å

Radius of gyration: 21.15 Å; Cα contacts (8 Å, |Δi|>4): 76; chains: 1; bounding box: 57×40×55 Å